Protein AF-A0A2G9NVS3-F1 (afdb_monomer)

Secondary structure (DSSP, 8-state):
--HHHHHHHHHHHHHHHHHHHHHHHHHHHHHH--TTHHHHHHHHHS-SEEE-TTT--EEES--HHHHTT--S--HHHHHHHHHHHHHHHHHHHHHHH-

Mean predicted aligned error: 12.26 Å

Solvent-accessible surface area (backbone atoms only — not comparable to full-atom values): 5415 Å² total; per-residue (Å²): 130,59,50,46,59,55,11,51,50,30,32,54,54,11,49,50,44,41,49,50,51,52,61,57,46,53,58,52,33,66,75,64,73,32,100,56,53,64,58,55,48,56,62,53,37,72,28,52,65,44,66,40,90,88,75,71,44,78,40,86,44,66,36,62,70,38,65,77,75,53,91,70,76,57,68,66,61,49,44,50,51,14,50,50,30,30,51,51,9,52,53,35,33,51,67,60,77,104

Sequence (98 aa):
MNLAILGLFFDIFGVLILTLVAIIDYPHQRIYNEKEWWKRYWWQGWRPFYKNTKTLKWHMKLNSMVVRYGFIPPKHQWNILGFILVLIGFILQIKFYL

Structure (mmCIF, N/CA/C/O backbone):
data_AF-A0A2G9NVS3-F1
#
_entry.id   AF-A0A2G9NVS3-F1
#
loop_
_atom_site.group_PDB
_atom_site.id
_atom_site.type_symbol
_atom_site.label_atom_id
_atom_site.label_alt_id
_atom_site.label_comp_id
_atom_site.label_asym_id
_atom_site.label_entity_id
_atom_site.label_seq_id
_atom_site.pdbx_PDB_ins_code
_atom_site.Cartn_x
_atom_site.Cartn_y
_atom_site.Cartn_z
_atom_site.occupancy
_atom_site.B_iso_or_equiv
_atom_site.auth_seq_id
_atom_site.auth_comp_id
_atom_site.auth_asym_id
_atom_site.auth_atom_id
_atom_site.pdbx_PDB_model_num
ATOM 1 N N . MET A 1 1 ? -21.023 10.733 17.066 1.00 59.00 1 MET A N 1
ATOM 2 C CA . MET A 1 1 ? -20.939 9.559 16.168 1.00 59.00 1 MET A CA 1
ATOM 3 C C . MET A 1 1 ? -20.442 8.389 17.003 1.00 59.00 1 MET A C 1
ATOM 5 O O . MET A 1 1 ? -19.505 8.600 17.760 1.00 59.00 1 MET A O 1
ATOM 9 N N . ASN A 1 2 ? -21.099 7.225 16.964 1.00 82.62 2 ASN A N 1
ATOM 10 C CA . ASN A 1 2 ? -20.709 6.084 17.801 1.00 82.62 2 ASN A CA 1
ATOM 11 C C . ASN A 1 2 ? -19.260 5.662 17.472 1.00 82.62 2 ASN A C 1
ATOM 13 O O . ASN A 1 2 ? -18.924 5.569 16.291 1.00 82.62 2 ASN A O 1
ATOM 17 N N . LEU A 1 3 ? -18.409 5.435 18.479 1.00 78.12 3 LEU A N 1
ATOM 18 C CA . LEU A 1 3 ? -16.994 5.060 18.293 1.00 78.12 3 LEU A CA 1
ATOM 19 C C . LEU A 1 3 ? -16.856 3.807 17.416 1.00 78.12 3 LEU A C 1
ATOM 21 O O . LEU A 1 3 ? -15.988 3.760 16.549 1.00 78.12 3 LEU A O 1
ATOM 25 N N . ALA A 1 4 ? -17.790 2.861 17.553 1.00 77.25 4 ALA A N 1
ATOM 26 C CA . ALA A 1 4 ? -17.887 1.686 16.690 1.00 77.25 4 ALA A CA 1
ATOM 27 C C . ALA A 1 4 ? -18.130 2.035 15.210 1.00 77.25 4 ALA A C 1
ATOM 29 O O . ALA A 1 4 ? -17.479 1.482 14.329 1.00 77.25 4 ALA A O 1
ATOM 30 N N . ILE A 1 5 ? -19.031 2.983 14.926 1.00 84.75 5 ILE A N 1
ATOM 31 C CA . ILE A 1 5 ? -19.328 3.427 13.553 1.00 84.75 5 ILE A CA 1
ATOM 32 C C . ILE A 1 5 ? -18.101 4.120 12.951 1.00 84.75 5 ILE A C 1
ATOM 34 O O . ILE A 1 5 ? -17.751 3.882 11.800 1.00 84.75 5 ILE A O 1
ATOM 38 N N . LEU A 1 6 ? -17.420 4.950 13.742 1.00 85.94 6 LEU A N 1
ATOM 39 C CA . LEU A 1 6 ? -16.209 5.652 13.323 1.00 85.94 6 LEU A CA 1
ATOM 40 C C . LEU A 1 6 ? -15.050 4.672 13.058 1.00 85.94 6 LEU A C 1
ATOM 42 O O . LEU A 1 6 ? -14.338 4.833 12.070 1.00 85.94 6 LEU A O 1
ATOM 46 N N . GLY A 1 7 ? -14.919 3.618 13.869 1.00 84.44 7 GLY A N 1
ATOM 47 C CA . GLY A 1 7 ? -13.969 2.532 13.629 1.00 84.44 7 GLY A CA 1
ATOM 48 C C . GLY A 1 7 ? -14.271 1.739 12.353 1.00 84.44 7 GLY A C 1
ATOM 49 O O . GLY A 1 7 ? -13.370 1.506 11.555 1.00 84.44 7 GLY A O 1
ATOM 50 N N . LEU A 1 8 ? -15.543 1.403 12.102 1.00 87.31 8 LEU A N 1
ATOM 51 C CA . LEU A 1 8 ? -15.968 0.741 10.859 1.00 87.31 8 LEU A CA 1
ATOM 52 C C . LEU A 1 8 ? -15.650 1.572 9.610 1.00 87.31 8 LEU A C 1
ATOM 54 O O . LEU A 1 8 ? -15.219 1.019 8.602 1.00 87.31 8 LEU A O 1
ATOM 58 N N . PHE A 1 9 ? -15.823 2.897 9.667 1.00 89.19 9 PHE A N 1
ATOM 59 C CA . PHE A 1 9 ? -15.418 3.767 8.561 1.00 89.19 9 PHE A CA 1
ATOM 60 C C . PHE A 1 9 ? -13.918 3.646 8.278 1.00 89.19 9 PHE A C 1
ATOM 62 O O . PHE A 1 9 ? -13.533 3.468 7.123 1.00 89.19 9 PHE A O 1
ATOM 69 N N . PHE A 1 10 ? -13.076 3.697 9.311 1.00 87.75 10 PHE A N 1
ATOM 70 C CA . PHE A 1 10 ? -11.629 3.552 9.153 1.00 87.75 10 PHE A CA 1
ATOM 71 C C . PHE A 1 10 ? -11.222 2.199 8.560 1.00 87.75 10 PHE A C 1
ATOM 73 O O . PHE A 1 10 ? -10.384 2.173 7.656 1.00 87.75 10 PHE A O 1
ATOM 80 N N . ASP A 1 11 ? -11.860 1.109 8.985 1.00 85.75 11 ASP A N 1
ATOM 81 C CA . ASP A 1 11 ? -11.608 -0.223 8.430 1.00 85.75 11 ASP A CA 1
ATOM 82 C C . ASP A 1 11 ? -11.998 -0.304 6.951 1.00 85.75 11 ASP A C 1
ATOM 84 O O . ASP A 1 11 ? -11.203 -0.754 6.125 1.00 85.75 11 ASP A O 1
ATOM 88 N N . ILE A 1 12 ? -13.187 0.189 6.587 1.00 90.69 12 ILE A N 1
ATOM 89 C CA . ILE A 1 12 ? -13.666 0.193 5.196 1.00 90.69 12 ILE A CA 1
ATOM 90 C C . ILE A 1 12 ? -12.718 1.000 4.305 1.00 90.69 12 ILE A C 1
ATOM 92 O O . ILE A 1 12 ? -12.321 0.524 3.240 1.00 90.69 12 ILE A O 1
ATOM 96 N N . PHE A 1 13 ? -12.321 2.201 4.736 1.00 88.31 13 PHE A N 1
ATOM 97 C CA . PHE A 1 13 ? -11.386 3.036 3.980 1.00 88.31 13 PHE A CA 1
ATOM 98 C C . PHE A 1 13 ? -9.996 2.400 3.876 1.00 88.31 13 PHE A C 1
ATOM 100 O O . PHE A 1 13 ? -9.400 2.409 2.797 1.00 88.31 13 PHE A O 1
ATOM 107 N N . GLY A 1 14 ? -9.489 1.813 4.960 1.00 85.50 14 GLY A N 1
ATOM 108 C CA . GLY A 1 14 ? -8.204 1.122 4.969 1.00 85.50 14 GLY A CA 1
ATOM 109 C C . GLY A 1 14 ? -8.182 -0.081 4.024 1.00 85.50 14 GLY A C 1
ATOM 110 O O . GLY A 1 14 ? -7.269 -0.204 3.205 1.00 85.50 14 GLY A O 1
ATOM 111 N N . VAL A 1 15 ? -9.226 -0.917 4.054 1.00 89.44 15 VAL A N 1
ATOM 112 C CA . VAL A 1 15 ? -9.387 -2.053 3.134 1.00 89.44 15 VAL A CA 1
ATOM 113 C C . VAL A 1 15 ? -9.512 -1.571 1.691 1.00 89.44 15 VAL A C 1
ATOM 115 O O . VAL A 1 15 ? -8.825 -2.105 0.822 1.00 89.44 15 VAL A O 1
ATOM 118 N N . LEU A 1 16 ? -10.305 -0.532 1.413 1.00 88.69 16 LEU A N 1
ATOM 119 C CA . LEU A 1 16 ? -10.422 0.052 0.071 1.00 88.69 16 LEU A CA 1
ATOM 120 C C . LEU A 1 16 ? -9.062 0.466 -0.495 1.00 88.69 16 LEU A C 1
ATOM 122 O O . LEU A 1 16 ? -8.744 0.132 -1.635 1.00 88.69 16 LEU A O 1
ATOM 126 N N . ILE A 1 17 ? -8.239 1.140 0.310 1.00 84.88 17 ILE A N 1
ATOM 127 C CA . ILE A 1 17 ? -6.897 1.574 -0.088 1.00 84.88 17 ILE A CA 1
ATOM 128 C C . ILE A 1 17 ? -5.999 0.371 -0.383 1.00 84.88 17 ILE A C 1
ATOM 130 O O . ILE A 1 17 ? -5.374 0.324 -1.441 1.00 84.88 17 ILE A O 1
ATOM 134 N N . LEU A 1 18 ? -5.972 -0.631 0.498 1.00 84.75 18 LEU A N 1
ATOM 135 C CA . LEU A 1 18 ? -5.180 -1.850 0.293 1.00 84.75 18 LEU A CA 1
ATOM 136 C C . LEU A 1 18 ? -5.602 -2.601 -0.977 1.00 84.75 18 LEU A C 1
ATOM 138 O O . LEU A 1 18 ? -4.758 -3.069 -1.745 1.00 84.75 18 LEU A O 1
ATOM 142 N N . THR A 1 19 ? -6.909 -2.670 -1.228 1.00 84.06 19 THR A N 1
ATOM 143 C CA . THR A 1 19 ? -7.475 -3.353 -2.396 1.00 84.06 19 THR A CA 1
ATOM 144 C C . THR A 1 19 ? -7.160 -2.594 -3.684 1.00 84.06 19 THR A C 1
ATOM 146 O O . THR A 1 19 ? -6.728 -3.200 -4.663 1.00 84.06 19 THR A O 1
ATOM 149 N N . LEU A 1 20 ? -7.293 -1.263 -3.684 1.00 83.06 20 LEU A N 1
ATOM 150 C CA . LEU A 1 20 ? -6.925 -0.412 -4.821 1.00 83.06 20 LEU A CA 1
ATOM 151 C C . LEU A 1 20 ? -5.444 -0.555 -5.173 1.00 83.06 20 LEU A C 1
ATOM 153 O O . LEU A 1 20 ? -5.101 -0.712 -6.343 1.00 83.06 20 LEU A O 1
ATOM 157 N N . VAL A 1 21 ? -4.566 -0.565 -4.170 1.00 77.88 21 VAL A N 1
ATOM 158 C CA . VAL A 1 21 ? -3.127 -0.765 -4.380 1.00 77.88 21 VAL A CA 1
ATOM 159 C C . VAL A 1 21 ? -2.853 -2.130 -5.002 1.00 77.88 21 VAL A C 1
ATOM 161 O O . VAL A 1 21 ? -2.071 -2.219 -5.947 1.00 77.88 21 VAL A O 1
ATOM 164 N N . ALA A 1 22 ? -3.510 -3.187 -4.521 1.00 75.81 22 ALA A N 1
ATOM 165 C CA . ALA A 1 22 ? -3.369 -4.526 -5.087 1.00 75.81 22 ALA A CA 1
ATOM 166 C C . ALA A 1 22 ? -3.847 -4.594 -6.550 1.00 75.81 22 ALA A C 1
ATOM 168 O O . ALA A 1 22 ? -3.162 -5.180 -7.391 1.00 75.81 22 ALA A O 1
ATOM 169 N N . ILE A 1 23 ? -4.975 -3.949 -6.870 1.00 78.44 23 ILE A N 1
ATOM 170 C CA . ILE A 1 23 ? -5.532 -3.888 -8.230 1.00 78.44 23 ILE A CA 1
ATOM 171 C C . ILE A 1 23 ? -4.630 -3.098 -9.175 1.00 78.44 23 ILE A C 1
ATOM 173 O O . ILE A 1 23 ? -4.510 -3.482 -10.329 1.00 78.44 23 ILE A O 1
ATOM 177 N N . ILE A 1 24 ? -4.004 -2.009 -8.727 1.00 71.25 24 ILE A N 1
ATOM 178 C CA . ILE A 1 24 ? -3.111 -1.195 -9.568 1.00 71.25 24 ILE A CA 1
ATOM 179 C C . ILE A 1 24 ? -1.781 -1.918 -9.809 1.00 71.25 24 ILE A C 1
ATOM 181 O O . ILE A 1 24 ? -1.237 -1.881 -10.916 1.00 71.25 24 ILE A O 1
ATOM 185 N N . ASP A 1 25 ? -1.267 -2.598 -8.786 1.00 66.44 25 ASP A N 1
ATOM 186 C CA . ASP A 1 25 ? 0.028 -3.270 -8.835 1.00 66.44 25 ASP A CA 1
ATOM 187 C C . ASP A 1 25 ? -0.003 -4.537 -9.709 1.00 66.44 25 ASP A C 1
ATOM 189 O O . ASP A 1 25 ? 0.959 -4.810 -10.421 1.00 66.44 25 ASP A O 1
ATOM 193 N N . TYR A 1 26 ? -1.122 -5.271 -9.747 1.00 63.59 26 TYR A N 1
ATOM 194 C CA . TYR A 1 26 ? -1.267 -6.486 -10.563 1.00 63.59 26 TYR A CA 1
ATOM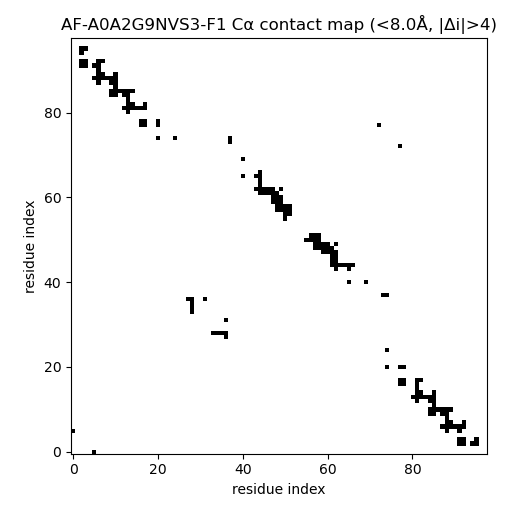 195 C C . TYR A 1 26 ? -1.048 -6.277 -12.084 1.00 63.59 26 TYR A C 1
ATOM 197 O O . TYR A 1 26 ? -0.197 -6.958 -12.665 1.00 63.59 26 TYR A O 1
ATOM 205 N N . PRO A 1 27 ? -1.733 -5.340 -12.772 1.00 61.09 27 PRO A N 1
ATOM 206 C CA . PRO A 1 27 ? -1.491 -5.050 -14.180 1.00 61.09 27 PRO A CA 1
ATOM 207 C C . PRO A 1 27 ? -0.116 -4.416 -14.406 1.00 61.09 27 PRO A C 1
ATOM 209 O O . PRO A 1 27 ? 0.508 -4.721 -15.417 1.00 61.09 27 PRO A O 1
ATOM 212 N N . HIS A 1 28 ? 0.406 -3.608 -13.474 1.00 59.94 28 HIS A N 1
ATOM 213 C CA . HIS A 1 28 ? 1.745 -3.020 -13.614 1.00 59.94 28 HIS A CA 1
ATOM 214 C C . HIS A 1 28 ? 2.844 -4.091 -13.559 1.00 59.94 28 HIS A C 1
ATOM 216 O O . HIS A 1 28 ? 3.718 -4.121 -14.424 1.00 59.94 28 HIS A O 1
ATOM 222 N N . GLN A 1 29 ? 2.769 -5.037 -12.619 1.00 59.44 29 GLN A N 1
ATOM 223 C CA . GLN A 1 29 ? 3.698 -6.169 -12.564 1.00 59.44 29 GLN A CA 1
ATOM 224 C C . GLN A 1 29 ? 3.572 -7.080 -13.790 1.00 59.44 29 GLN A C 1
ATOM 226 O O . GLN A 1 29 ? 4.586 -7.548 -14.305 1.00 59.44 29 GLN A O 1
ATOM 231 N N . ARG A 1 30 ? 2.349 -7.299 -14.294 1.00 56.41 30 ARG A N 1
ATOM 232 C CA . ARG A 1 30 ? 2.097 -8.134 -15.478 1.00 56.41 30 ARG A CA 1
ATOM 233 C C . ARG A 1 30 ? 2.621 -7.509 -16.775 1.00 56.41 30 ARG A C 1
ATOM 235 O O . ARG A 1 30 ? 3.165 -8.229 -17.603 1.00 56.41 30 ARG A O 1
ATOM 242 N N . ILE A 1 31 ? 2.453 -6.198 -16.960 1.00 59.41 31 ILE A N 1
ATOM 243 C CA . ILE A 1 31 ? 2.876 -5.481 -18.176 1.00 59.41 31 ILE A CA 1
ATOM 244 C C . ILE A 1 31 ? 4.398 -5.334 -18.225 1.00 59.41 31 ILE A C 1
ATOM 246 O O . ILE A 1 31 ? 4.996 -5.505 -19.285 1.00 59.41 31 ILE A O 1
ATOM 250 N N . TYR A 1 32 ? 5.029 -5.032 -17.089 1.00 56.16 32 TYR A N 1
ATOM 251 C CA . TYR A 1 32 ? 6.462 -4.741 -17.047 1.00 56.16 32 TYR A CA 1
ATOM 252 C C . TYR A 1 32 ? 7.328 -5.940 -16.635 1.00 56.16 32 TYR A C 1
ATOM 254 O O . TYR A 1 32 ? 8.547 -5.840 -16.702 1.00 56.16 32 TYR A O 1
ATOM 262 N N . ASN A 1 33 ? 6.725 -7.071 -16.238 1.00 58.25 33 ASN A N 1
ATOM 263 C CA . ASN A 1 33 ? 7.402 -8.283 -15.745 1.00 58.25 33 ASN A CA 1
ATOM 264 C C . ASN A 1 33 ? 8.468 -7.989 -14.667 1.00 58.25 33 ASN A C 1
ATOM 266 O O . ASN A 1 33 ? 9.495 -8.658 -14.555 1.00 58.25 33 ASN A O 1
ATOM 270 N N . GLU A 1 34 ? 8.232 -6.939 -13.881 1.00 58.72 34 GLU A N 1
ATOM 271 C CA . GLU A 1 34 ? 9.174 -6.395 -12.914 1.00 58.72 34 GLU A CA 1
ATOM 272 C C . GLU A 1 34 ? 8.524 -6.383 -11.530 1.00 58.72 34 GLU A C 1
ATOM 274 O O . GLU A 1 34 ? 7.627 -5.586 -11.249 1.00 58.72 34 GLU A O 1
ATOM 279 N N . LYS A 1 35 ? 9.034 -7.232 -10.626 1.00 59.78 35 LYS A N 1
ATOM 280 C CA . LYS A 1 35 ? 8.638 -7.258 -9.203 1.00 59.78 35 LYS A CA 1
ATOM 281 C C . LYS A 1 35 ? 8.848 -5.912 -8.491 1.00 59.78 35 LYS A C 1
ATOM 283 O O . LYS A 1 35 ? 8.261 -5.675 -7.440 1.00 59.78 35 LYS A O 1
ATOM 288 N N . GLU A 1 36 ? 9.684 -5.033 -9.045 1.00 63.28 36 GLU A N 1
ATOM 289 C CA . GLU A 1 36 ? 10.101 -3.767 -8.433 1.00 63.28 36 GLU A CA 1
ATOM 290 C C . GLU A 1 36 ? 10.028 -2.590 -9.411 1.00 63.28 36 GLU A C 1
ATOM 292 O O . GLU A 1 36 ? 10.882 -1.701 -9.379 1.00 63.28 36 GLU A O 1
ATOM 297 N N . TRP A 1 37 ? 9.009 -2.568 -10.278 1.00 60.22 37 TRP A N 1
ATOM 298 C CA . TRP A 1 37 ? 8.809 -1.498 -11.264 1.00 60.22 37 TRP A CA 1
ATOM 299 C C . TRP A 1 37 ? 8.982 -0.105 -10.626 1.00 60.22 37 TRP A C 1
ATOM 301 O O . TRP A 1 37 ? 9.776 0.715 -11.090 1.00 60.22 37 TRP A O 1
ATOM 311 N N . TRP A 1 38 ? 8.364 0.120 -9.463 1.00 59.47 38 TRP A N 1
ATOM 312 C CA . TRP A 1 38 ? 8.431 1.367 -8.694 1.00 59.47 38 TRP A CA 1
ATOM 313 C C . TRP A 1 38 ? 9.858 1.838 -8.352 1.00 59.47 38 TRP A C 1
ATOM 315 O O . TRP A 1 38 ? 10.095 3.047 -8.314 1.00 59.47 38 TRP A O 1
ATOM 325 N N . LYS A 1 39 ? 10.834 0.933 -8.154 1.00 59.56 39 LYS A N 1
ATOM 326 C CA . LYS A 1 39 ? 12.234 1.320 -7.892 1.00 59.56 39 LYS A CA 1
ATOM 327 C C . LYS A 1 39 ? 12.865 1.963 -9.115 1.00 59.56 39 LYS A C 1
ATOM 329 O O . LYS A 1 39 ? 13.554 2.969 -8.965 1.00 59.56 39 LYS A O 1
ATOM 334 N N . ARG A 1 40 ? 12.612 1.430 -10.317 1.00 57.94 40 ARG A N 1
ATOM 335 C CA . ARG A 1 40 ? 13.086 2.029 -11.576 1.00 57.94 40 ARG A CA 1
ATOM 336 C C . ARG A 1 40 ? 12.430 3.380 -11.824 1.00 57.94 40 ARG A C 1
ATOM 338 O O . ARG A 1 40 ? 13.141 4.314 -12.180 1.00 57.94 40 ARG A O 1
ATOM 345 N N . TYR A 1 41 ? 11.129 3.517 -11.569 1.00 58.06 41 TYR A N 1
ATOM 346 C CA . TYR A 1 41 ? 10.440 4.805 -11.704 1.00 58.06 41 TYR A CA 1
ATOM 347 C C . TYR A 1 41 ? 10.991 5.859 -10.739 1.00 58.06 41 TYR A C 1
ATOM 349 O O . TYR A 1 41 ? 11.321 6.961 -11.172 1.00 58.06 41 TYR A O 1
ATOM 357 N N . TRP A 1 42 ? 11.196 5.519 -9.463 1.00 53.84 42 TRP A N 1
ATOM 358 C CA . TRP A 1 42 ? 11.778 6.453 -8.495 1.00 53.84 42 TRP A CA 1
ATOM 359 C C . TRP A 1 42 ? 13.215 6.846 -8.869 1.00 53.84 42 TRP A C 1
ATOM 361 O O . TRP A 1 42 ? 13.551 8.029 -8.908 1.00 53.84 42 TRP A O 1
ATOM 371 N N . TRP A 1 43 ? 14.055 5.872 -9.241 1.00 51.19 43 TRP A N 1
ATOM 372 C CA . TRP A 1 43 ? 15.445 6.131 -9.637 1.00 51.19 43 TRP A CA 1
ATOM 373 C C . TRP A 1 43 ? 15.584 6.905 -10.951 1.00 51.19 43 TRP A C 1
ATOM 375 O O . TRP A 1 43 ? 16.544 7.656 -11.118 1.00 51.19 43 TRP A O 1
ATOM 385 N N . GLN A 1 44 ? 14.671 6.717 -11.906 1.00 52.62 44 GLN A N 1
ATOM 386 C CA . GLN A 1 44 ? 14.716 7.409 -13.196 1.00 52.62 44 GLN A CA 1
ATOM 387 C C . GLN A 1 44 ? 14.055 8.793 -13.154 1.00 52.62 44 GLN A C 1
ATOM 389 O O . GLN A 1 44 ? 14.365 9.619 -14.014 1.00 52.62 44 GLN A O 1
ATOM 394 N N . GLY A 1 45 ? 13.169 9.056 -12.183 1.00 53.34 45 GLY A N 1
ATOM 395 C CA . GLY A 1 45 ? 12.454 10.331 -12.042 1.00 53.34 45 GLY A CA 1
ATOM 396 C C . GLY A 1 45 ? 13.283 11.447 -11.433 1.00 53.34 45 GLY A C 1
ATOM 397 O O . GLY A 1 45 ? 13.140 12.599 -11.825 1.00 53.34 45 GLY A O 1
ATOM 398 N N . TRP A 1 46 ? 14.203 11.094 -10.538 1.00 55.44 46 TRP A N 1
ATOM 399 C CA . TRP A 1 46 ? 15.031 12.049 -9.801 1.0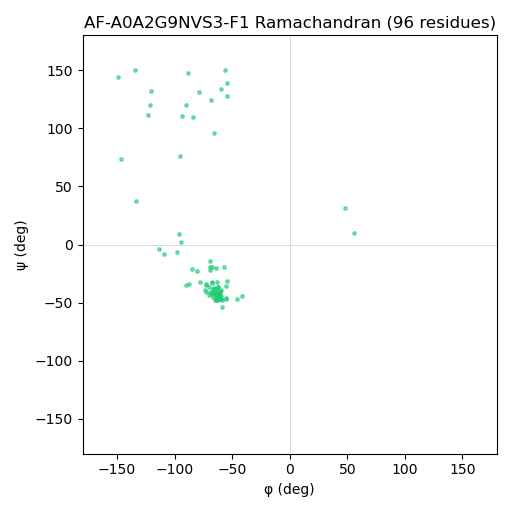0 55.44 46 TRP A CA 1
ATOM 400 C C . TRP A 1 46 ? 16.409 12.294 -10.420 1.00 55.44 46 TRP A C 1
ATOM 402 O O . TRP A 1 46 ? 17.246 12.943 -9.801 1.00 55.44 46 TRP A O 1
ATOM 412 N N . ARG A 1 47 ? 16.682 11.794 -11.633 1.00 59.12 47 ARG A N 1
ATOM 413 C CA . ARG A 1 47 ? 17.956 12.059 -12.314 1.00 59.12 47 ARG A CA 1
ATOM 414 C C . ARG A 1 47 ? 17.902 13.403 -13.054 1.00 59.12 47 ARG A C 1
ATOM 416 O O . ARG A 1 47 ? 17.239 13.478 -14.089 1.00 59.12 47 ARG A O 1
ATOM 423 N N . PRO A 1 48 ? 18.630 14.444 -12.597 1.00 60.25 48 PRO A N 1
ATOM 424 C CA . PRO A 1 48 ? 18.765 15.696 -13.347 1.00 60.25 48 PRO A CA 1
ATOM 425 C C . PRO A 1 48 ? 19.574 15.514 -14.641 1.00 60.25 48 PRO A C 1
ATOM 427 O O . PRO A 1 48 ? 19.445 16.319 -15.561 1.00 60.25 48 PRO A O 1
ATOM 430 N N . PHE A 1 49 ? 20.362 14.435 -14.729 1.00 69.50 49 PHE A N 1
ATOM 431 C CA . PHE A 1 49 ? 21.111 14.024 -15.913 1.00 69.50 49 PHE A CA 1
ATOM 432 C C . PHE A 1 49 ? 20.701 12.615 -16.336 1.00 69.50 49 PHE A C 1
ATOM 434 O O . PHE A 1 49 ? 20.883 11.651 -15.588 1.00 69.50 49 PHE A O 1
ATOM 441 N N . TYR A 1 50 ? 20.181 12.471 -17.553 1.00 69.06 50 TYR A N 1
ATOM 442 C CA . TYR A 1 50 ? 19.862 11.162 -18.119 1.00 69.06 50 TYR A CA 1
ATOM 443 C C . TYR A 1 50 ? 20.356 11.041 -19.561 1.00 69.06 50 TYR A C 1
ATOM 445 O O . TYR A 1 50 ? 20.448 12.025 -20.296 1.00 69.06 50 TYR A O 1
ATOM 453 N N . LYS A 1 51 ? 20.689 9.813 -19.969 1.00 68.62 51 LYS A N 1
ATOM 454 C CA . LYS A 1 51 ? 21.053 9.486 -21.349 1.00 68.62 51 LYS A CA 1
ATOM 455 C C . LYS A 1 51 ? 19.784 9.091 -22.098 1.00 68.62 5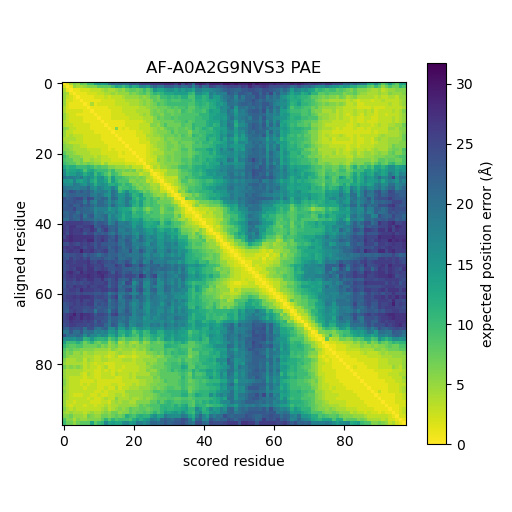1 LYS A C 1
ATOM 457 O O . LYS A 1 51 ? 19.098 8.153 -21.699 1.00 68.62 51 LYS A O 1
ATOM 462 N N . ASN A 1 52 ? 19.448 9.817 -23.158 1.00 69.38 52 ASN A N 1
ATOM 463 C CA . ASN A 1 52 ? 18.282 9.514 -23.980 1.00 69.38 52 ASN A CA 1
ATOM 464 C C . ASN A 1 52 ? 18.521 8.202 -24.740 1.00 69.38 52 ASN A C 1
ATOM 466 O O . ASN A 1 52 ? 19.509 8.067 -25.458 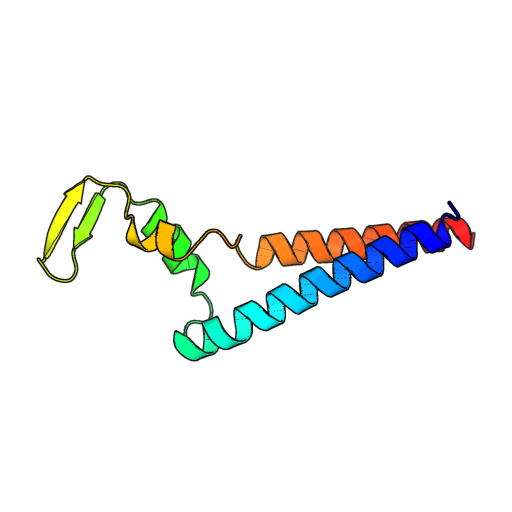1.00 69.38 52 ASN A O 1
ATOM 470 N N . THR A 1 53 ? 17.625 7.231 -24.584 1.00 66.88 53 THR A N 1
ATOM 471 C CA . THR A 1 53 ? 17.76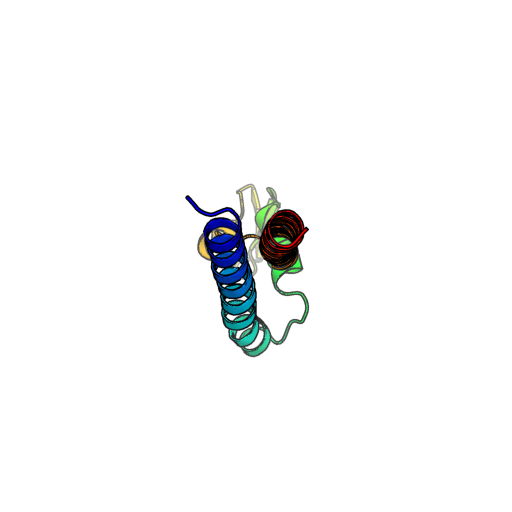6 5.890 -25.171 1.00 66.88 53 THR A CA 1
ATOM 472 C C . THR A 1 53 ? 17.638 5.876 -26.693 1.00 66.88 53 THR A C 1
ATOM 474 O O . THR A 1 53 ? 18.159 4.966 -27.326 1.00 66.88 53 THR A O 1
ATOM 477 N N . LYS A 1 54 ? 17.001 6.890 -27.294 1.00 70.44 54 LYS A N 1
ATOM 478 C CA . LYS A 1 54 ? 16.825 7.001 -28.751 1.00 70.44 54 LYS A CA 1
ATOM 479 C C . LYS A 1 54 ? 17.965 7.746 -29.440 1.00 70.44 54 LYS A C 1
ATOM 481 O O . LYS A 1 54 ? 18.306 7.426 -30.569 1.00 70.44 54 LYS A O 1
ATOM 486 N N . THR A 1 55 ? 18.536 8.753 -28.781 1.00 77.38 55 THR A N 1
ATOM 487 C CA . THR A 1 55 ? 19.578 9.615 -29.373 1.00 77.38 55 THR A CA 1
ATOM 488 C C . THR A 1 55 ? 20.966 9.382 -28.785 1.00 77.38 55 THR A C 1
ATOM 490 O O . THR A 1 55 ? 21.930 9.960 -29.274 1.00 77.38 55 THR A O 1
ATOM 493 N N . LEU A 1 56 ? 21.077 8.576 -27.722 1.00 74.81 56 LEU A N 1
ATOM 494 C CA . LEU A 1 56 ? 22.296 8.304 -26.947 1.00 74.81 56 LEU A CA 1
ATOM 495 C C . LEU A 1 56 ? 22.989 9.550 -26.367 1.00 74.81 56 LEU A C 1
ATOM 497 O O . LEU A 1 56 ? 24.087 9.439 -25.821 1.00 74.81 56 LEU A O 1
ATOM 501 N N . LYS A 1 57 ? 22.349 10.723 -26.420 1.00 80.69 57 LYS A N 1
ATOM 502 C CA . LYS A 1 57 ? 22.878 11.983 -25.885 1.00 80.69 57 LYS A CA 1
ATOM 503 C C . LYS A 1 57 ? 22.502 12.162 -24.417 1.00 80.69 57 LYS A C 1
ATOM 505 O O . LYS A 1 57 ? 21.434 11.733 -23.976 1.00 80.69 57 LYS A O 1
ATOM 510 N N . TRP A 1 58 ? 23.384 12.815 -23.670 1.00 76.38 58 TRP A N 1
ATOM 511 C CA . TRP A 1 58 ? 23.119 13.242 -22.300 1.00 76.38 58 TRP A CA 1
ATOM 512 C C . TRP A 1 58 ? 22.267 14.508 -22.304 1.00 76.38 58 TRP A C 1
ATOM 514 O O . TRP A 1 58 ? 22.573 15.464 -23.012 1.00 76.38 58 TRP A O 1
ATOM 524 N N . HIS A 1 59 ? 21.199 14.509 -21.513 1.00 75.56 59 HIS A N 1
ATOM 525 C CA . HIS A 1 59 ? 20.330 15.661 -21.327 1.00 75.56 59 HIS A CA 1
ATOM 526 C C . HIS A 1 59 ? 20.314 16.068 -19.857 1.00 75.56 59 HIS A C 1
ATOM 528 O O . HIS A 1 59 ? 20.124 15.229 -18.974 1.00 75.56 59 HIS A O 1
ATOM 534 N N . MET A 1 60 ? 20.485 17.369 -19.621 1.00 72.06 60 MET A N 1
ATOM 535 C CA . MET A 1 60 ? 20.347 17.997 -18.310 1.00 72.06 60 MET A CA 1
ATOM 536 C C . MET A 1 60 ? 18.935 18.568 -18.176 1.00 72.06 60 MET A C 1
ATOM 538 O O . MET A 1 60 ? 18.687 19.756 -18.371 1.00 72.06 60 MET A O 1
ATOM 542 N N . LYS A 1 61 ? 17.975 17.682 -17.942 1.00 67.69 61 LYS A N 1
ATOM 543 C CA . LYS A 1 61 ? 16.580 18.033 -17.683 1.00 67.69 61 LYS A CA 1
ATOM 544 C C . LYS A 1 61 ? 16.019 16.971 -16.753 1.00 67.69 61 LYS A C 1
ATOM 546 O O . LYS A 1 61 ? 16.354 15.799 -16.897 1.00 67.69 61 LYS A O 1
ATOM 551 N N . LEU A 1 62 ? 15.138 17.359 -15.837 1.00 60.09 62 LEU A N 1
ATOM 552 C CA . LEU A 1 62 ? 14.326 16.388 -15.109 1.00 60.09 62 LEU A CA 1
ATOM 553 C C . LEU A 1 62 ? 13.589 15.503 -16.120 1.00 60.09 62 LEU A C 1
ATOM 555 O O . LEU A 1 62 ? 12.971 16.005 -17.065 1.00 60.09 62 LEU A O 1
ATOM 559 N N . ASN A 1 63 ? 13.718 14.188 -15.965 1.00 63.88 63 ASN A N 1
ATOM 560 C CA . ASN A 1 63 ? 13.167 13.227 -16.908 1.00 63.88 63 ASN A CA 1
ATOM 561 C C . ASN A 1 63 ? 11.628 13.290 -16.903 1.00 63.88 63 ASN A C 1
ATOM 563 O O . ASN A 1 63 ? 10.959 12.665 -16.081 1.00 63.88 63 ASN A O 1
ATOM 567 N N . SER A 1 64 ? 11.053 14.047 -17.842 1.00 55.56 64 SER A N 1
ATOM 568 C CA . SER A 1 64 ? 9.609 14.295 -17.919 1.00 55.56 64 SER A CA 1
ATOM 569 C C . SER A 1 64 ? 8.796 13.062 -18.310 1.00 55.56 64 SER A C 1
ATOM 571 O O . SER A 1 64 ? 7.578 13.066 -18.140 1.00 55.56 64 SER A O 1
ATOM 573 N N . MET A 1 65 ? 9.436 11.996 -18.812 1.00 52.44 65 MET A N 1
ATOM 574 C CA . MET A 1 65 ? 8.746 10.720 -19.002 1.00 52.44 65 MET A CA 1
ATOM 575 C C . MET A 1 65 ? 8.264 10.162 -17.666 1.00 52.44 65 MET A C 1
ATOM 577 O O . MET A 1 65 ? 7.161 9.640 -17.612 1.00 52.44 65 MET A O 1
ATOM 581 N N . VAL A 1 66 ? 9.017 10.336 -16.579 1.00 47.19 66 VAL A N 1
ATOM 582 C CA . VAL A 1 66 ? 8.638 9.778 -15.274 1.00 47.19 66 VAL A CA 1
ATOM 583 C C . VAL A 1 66 ? 7.461 10.520 -14.646 1.00 47.19 66 VAL A C 1
ATOM 585 O O . VAL A 1 66 ? 6.581 9.885 -14.074 1.00 47.19 66 VAL A O 1
ATOM 588 N N . VAL A 1 67 ? 7.368 11.837 -14.855 1.00 45.94 67 VAL A N 1
ATOM 589 C CA . VAL A 1 67 ? 6.216 12.651 -14.420 1.00 45.94 67 VAL A CA 1
ATOM 590 C C . VAL A 1 67 ? 4.923 12.213 -15.120 1.00 45.94 67 VAL A C 1
ATOM 592 O O . VAL A 1 67 ? 3.857 12.234 -14.514 1.00 45.94 67 VAL A O 1
ATOM 595 N N . ARG A 1 68 ? 5.007 11.742 -16.374 1.00 43.94 68 ARG A N 1
ATOM 596 C CA . ARG A 1 68 ? 3.852 11.189 -17.106 1.00 43.94 68 ARG A CA 1
ATOM 597 C C . ARG A 1 68 ? 3.346 9.853 -16.551 1.00 43.94 68 ARG A C 1
ATOM 599 O O . ARG A 1 68 ? 2.209 9.502 -16.842 1.00 43.94 68 ARG A O 1
ATOM 606 N N . TYR A 1 69 ? 4.161 9.128 -15.781 1.00 42.34 69 TYR A N 1
ATOM 607 C CA . TYR A 1 69 ? 3.841 7.787 -15.278 1.00 42.34 69 TYR A CA 1
ATOM 608 C C . TYR A 1 69 ? 3.666 7.698 -13.751 1.00 42.34 69 TYR A C 1
ATOM 610 O O . TYR A 1 69 ? 3.326 6.627 -13.260 1.00 42.34 69 TYR A O 1
ATOM 618 N N . GLY A 1 70 ? 3.882 8.768 -12.976 1.00 45.78 70 GLY A N 1
ATOM 619 C CA . GLY A 1 70 ? 4.013 8.637 -11.520 1.00 45.78 70 GLY A CA 1
ATOM 620 C C . GLY A 1 70 ? 3.473 9.803 -10.701 1.00 45.78 70 GLY A C 1
ATOM 621 O O . GLY A 1 70 ? 4.253 10.533 -10.105 1.00 45.78 70 GLY A O 1
ATOM 622 N N . PHE A 1 71 ? 2.146 9.918 -10.602 1.00 50.50 71 PHE A N 1
ATOM 623 C CA . PHE A 1 71 ? 1.481 10.547 -9.446 1.00 50.50 71 PHE A CA 1
ATOM 624 C C . PHE A 1 71 ? 1.060 9.519 -8.387 1.00 50.50 71 PHE A C 1
ATOM 626 O O . PHE A 1 71 ? 0.433 9.886 -7.402 1.00 50.50 71 PHE A O 1
ATOM 633 N N . ILE A 1 72 ? 1.372 8.234 -8.594 1.00 53.88 72 ILE A N 1
ATOM 634 C CA . ILE A 1 72 ? 0.981 7.135 -7.710 1.00 53.88 72 ILE A CA 1
ATOM 635 C C . ILE A 1 72 ? 2.130 6.896 -6.716 1.00 53.88 72 ILE A C 1
ATOM 637 O O . ILE A 1 72 ? 3.200 6.450 -7.139 1.00 53.88 72 ILE A O 1
ATOM 641 N N . PRO A 1 73 ? 1.952 7.202 -5.415 1.00 56.81 73 PRO A N 1
ATOM 642 C CA . PRO A 1 73 ? 2.964 6.938 -4.399 1.00 56.81 73 PRO A CA 1
ATOM 643 C C . PRO A 1 73 ? 3.378 5.457 -4.366 1.00 56.81 73 PRO A C 1
ATOM 645 O O . PRO A 1 73 ? 2.565 4.585 -4.686 1.00 56.81 73 PRO A O 1
ATOM 648 N N . PRO A 1 74 ? 4.627 5.142 -3.978 1.00 62.72 74 PRO A N 1
ATOM 649 C CA . PRO A 1 74 ? 5.125 3.773 -3.933 1.00 62.72 74 PRO A CA 1
ATOM 650 C C . PRO A 1 74 ? 4.228 2.859 -3.090 1.00 62.72 74 PRO A C 1
ATOM 652 O O . PRO A 1 74 ? 3.7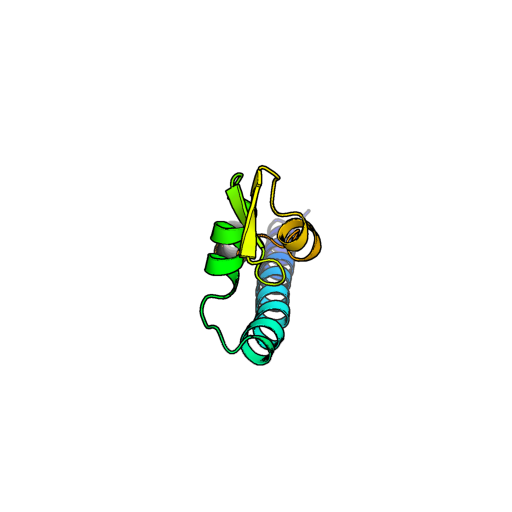83 3.232 -2.005 1.00 62.72 74 PRO A O 1
ATOM 655 N N . LYS A 1 75 ? 4.011 1.627 -3.575 1.00 67.06 75 LYS A N 1
ATOM 656 C CA . LYS A 1 75 ? 3.140 0.595 -2.978 1.00 67.06 75 LYS A CA 1
ATOM 657 C C . LY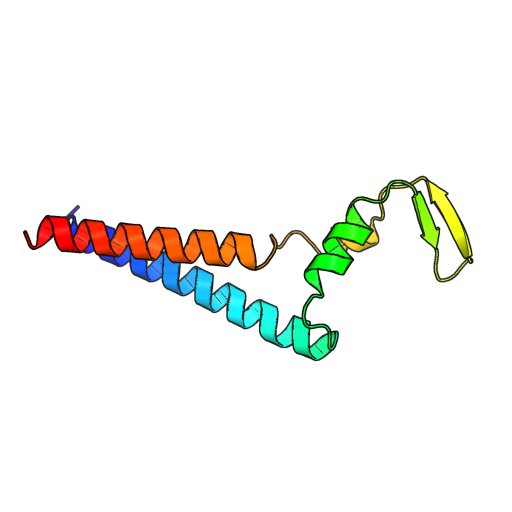S A 1 75 ? 3.253 0.494 -1.456 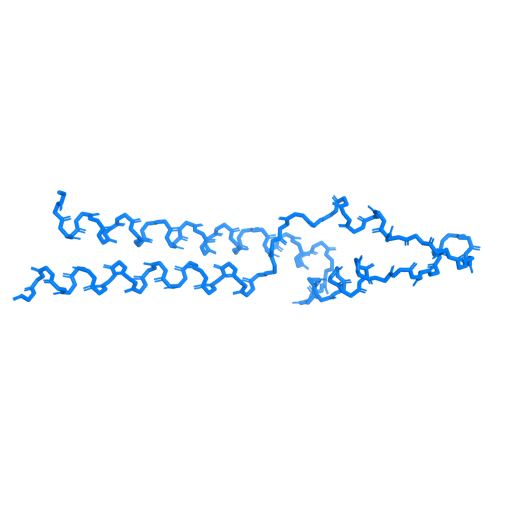1.00 67.06 75 LYS A C 1
ATOM 659 O O . LYS A 1 75 ? 2.245 0.399 -0.763 1.00 67.06 75 LYS A O 1
ATOM 664 N N . HIS A 1 76 ? 4.477 0.515 -0.927 1.00 65.81 76 HIS A N 1
ATOM 665 C CA . HIS A 1 76 ? 4.700 0.414 0.513 1.00 65.81 76 HIS A CA 1
ATOM 666 C C . HIS A 1 76 ? 4.080 1.566 1.304 1.00 65.81 76 HIS A C 1
ATOM 668 O O . HIS A 1 76 ? 3.541 1.310 2.372 1.00 65.81 76 HIS A O 1
ATOM 674 N N . GLN A 1 77 ? 4.079 2.795 0.787 1.00 71.50 77 GLN A N 1
ATOM 675 C CA . GLN A 1 77 ? 3.490 3.937 1.488 1.00 71.50 77 GLN A CA 1
ATOM 676 C C . GLN A 1 77 ? 1.968 3.810 1.598 1.00 71.50 77 GLN A C 1
ATOM 678 O O . GLN A 1 77 ? 1.419 4.019 2.676 1.00 71.50 77 GLN A O 1
ATOM 683 N 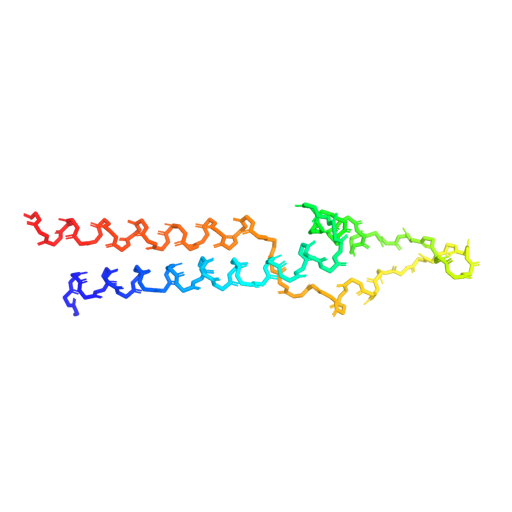N . TRP A 1 78 ? 1.289 3.390 0.527 1.00 77.12 78 TRP A N 1
ATOM 684 C CA . TRP A 1 78 ? -0.155 3.153 0.574 1.00 77.12 78 TRP A CA 1
ATOM 685 C C . TRP A 1 78 ? -0.537 1.930 1.398 1.00 77.12 78 TRP A C 1
ATOM 687 O O . TRP A 1 78 ? -1.543 1.968 2.097 1.00 77.12 78 TRP A O 1
ATOM 697 N N . ASN A 1 79 ? 0.267 0.864 1.353 1.00 78.06 79 ASN A N 1
ATOM 698 C CA . ASN A 1 79 ? 0.043 -0.304 2.200 1.00 78.06 79 ASN A CA 1
ATOM 699 C C . ASN A 1 79 ? 0.173 0.053 3.681 1.00 78.06 79 ASN A C 1
ATOM 701 O O . ASN A 1 79 ? -0.672 -0.346 4.473 1.00 78.06 79 ASN A O 1
ATOM 705 N N . ILE A 1 80 ? 1.197 0.829 4.046 1.00 79.62 80 ILE A N 1
ATOM 706 C CA . ILE A 1 80 ? 1.371 1.331 5.413 1.00 79.62 80 ILE A CA 1
ATOM 707 C C . ILE A 1 80 ? 0.171 2.196 5.807 1.00 79.62 80 ILE A C 1
ATOM 709 O O . ILE A 1 80 ? -0.399 1.990 6.872 1.00 79.62 80 ILE A O 1
ATOM 713 N N . LEU A 1 81 ? -0.257 3.116 4.939 1.00 84.12 81 LEU A N 1
ATOM 714 C CA . LEU A 1 81 ? -1.391 3.999 5.208 1.00 84.12 81 LEU A CA 1
ATOM 715 C C . LEU A 1 81 ? -2.704 3.221 5.383 1.00 84.12 81 LEU A C 1
ATOM 717 O O . LEU A 1 81 ? -3.406 3.427 6.368 1.00 84.12 81 LEU A O 1
ATOM 721 N N . GLY A 1 82 ? -3.008 2.291 4.476 1.00 84.38 82 GLY A N 1
ATOM 722 C CA . GLY A 1 82 ? -4.189 1.434 4.569 1.00 84.38 82 GLY A CA 1
ATOM 723 C C . GLY A 1 82 ? -4.174 0.565 5.827 1.00 84.38 82 GLY A C 1
ATOM 724 O O . GLY A 1 82 ? -5.179 0.482 6.525 1.00 84.38 82 GLY A O 1
ATOM 725 N N . PHE A 1 83 ? -3.021 -0.011 6.175 1.00 87.00 83 PHE A N 1
ATOM 726 C CA . PHE A 1 83 ? -2.873 -0.827 7.380 1.00 87.00 83 PHE A CA 1
ATOM 727 C C . PHE A 1 83 ? -3.032 -0.008 8.668 1.00 87.00 83 PHE A C 1
ATOM 729 O O . PHE A 1 83 ? -3.696 -0.456 9.598 1.00 87.00 83 PHE A O 1
ATOM 736 N N . ILE A 1 84 ? -2.471 1.206 8.721 1.00 90.50 84 ILE A N 1
ATOM 737 C CA . ILE A 1 84 ? -2.637 2.119 9.861 1.00 90.50 84 ILE A CA 1
ATOM 738 C C . ILE A 1 84 ? -4.112 2.481 10.052 1.00 90.50 84 ILE A C 1
ATOM 740 O O . ILE A 1 84 ? -4.584 2.491 11.185 1.00 90.50 84 ILE A O 1
ATOM 744 N N . LEU A 1 85 ? -4.851 2.743 8.969 1.00 88.75 85 LEU A N 1
ATOM 745 C CA . LEU A 1 85 ? -6.280 3.053 9.054 1.00 88.75 85 LEU A CA 1
ATOM 746 C C . LEU A 1 85 ? -7.079 1.880 9.635 1.00 88.75 85 LEU A C 1
ATOM 748 O O . LEU A 1 85 ? -7.845 2.098 10.569 1.00 88.75 85 LEU A O 1
ATOM 752 N N . VAL A 1 86 ? -6.839 0.649 9.168 1.00 90.00 86 VAL A N 1
ATOM 753 C CA . VAL A 1 86 ? -7.477 -0.557 9.737 1.00 90.00 86 VAL A CA 1
ATOM 754 C C . VAL A 1 86 ? -7.093 -0.749 11.208 1.00 90.00 86 VAL A C 1
ATOM 756 O O . VAL A 1 86 ? -7.933 -1.043 12.051 1.00 90.00 86 VAL A O 1
ATOM 759 N N . LEU A 1 87 ? -5.824 -0.540 11.566 1.00 91.94 87 LEU A N 1
ATOM 760 C CA . LEU A 1 87 ? -5.383 -0.682 12.954 1.00 91.94 87 LEU A CA 1
ATOM 761 C C . LEU A 1 87 ? -6.078 0.331 13.879 1.00 91.94 87 LEU A C 1
ATOM 763 O O . LEU A 1 87 ? -6.507 -0.020 14.977 1.00 91.94 87 LEU A O 1
ATOM 767 N N . ILE A 1 88 ? -6.210 1.583 13.435 1.00 90.62 88 ILE A N 1
ATOM 768 C CA . ILE A 1 88 ? -6.924 2.630 14.175 1.00 90.62 88 ILE A CA 1
ATOM 769 C C . ILE A 1 88 ? -8.409 2.275 14.305 1.00 90.62 88 ILE A C 1
ATOM 771 O O . ILE A 1 88 ? -8.966 2.414 15.396 1.00 90.62 88 ILE A O 1
ATOM 775 N N . GLY A 1 89 ? -9.038 1.795 13.227 1.00 89.00 89 GLY A N 1
ATOM 776 C CA . GLY A 1 89 ? -10.437 1.369 13.227 1.00 89.00 89 GLY A CA 1
ATOM 777 C C . GLY A 1 89 ? -10.704 0.249 14.231 1.00 89.00 89 GLY A C 1
ATOM 778 O O . GLY A 1 89 ? -11.579 0.380 15.092 1.00 89.00 89 GLY A O 1
ATOM 779 N N . PHE A 1 90 ? -9.856 -0.777 14.216 1.00 88.62 90 PHE A N 1
ATOM 780 C CA . PHE A 1 90 ? -9.891 -1.884 15.165 1.00 88.62 90 PHE A CA 1
ATOM 781 C C . PHE A 1 90 ? -9.697 -1.439 16.625 1.00 88.62 90 PHE A C 1
ATOM 783 O O . PHE A 1 90 ? -10.461 -1.840 17.504 1.00 88.62 90 PHE A O 1
ATOM 790 N N . ILE A 1 91 ? -8.726 -0.560 16.909 1.00 91.12 91 ILE A N 1
ATOM 791 C CA . ILE A 1 91 ? -8.498 -0.033 18.269 1.00 91.12 91 ILE A CA 1
ATOM 792 C C . ILE A 1 91 ? -9.716 0.756 18.767 1.00 91.12 91 ILE A C 1
ATOM 794 O O . ILE A 1 91 ? -10.086 0.648 19.938 1.00 91.12 91 ILE A O 1
ATOM 798 N N . LEU A 1 92 ? -10.346 1.550 17.899 1.00 87.69 92 LEU A N 1
ATOM 799 C CA . LEU A 1 92 ? -11.546 2.313 18.242 1.00 87.69 92 LEU A CA 1
ATOM 800 C C . LEU A 1 92 ? -12.744 1.407 18.537 1.00 87.69 92 LEU A C 1
ATOM 802 O O . LEU A 1 92 ? -13.507 1.704 19.454 1.00 87.69 92 LEU A O 1
ATOM 806 N N . GLN A 1 93 ? -12.887 0.300 17.804 1.00 85.69 93 GLN A N 1
ATOM 807 C CA . GLN A 1 93 ? -13.900 -0.713 18.093 1.00 85.69 93 GLN A CA 1
ATOM 808 C C . GLN A 1 93 ? -13.628 -1.391 19.440 1.00 85.69 93 GLN A C 1
ATOM 810 O O . GLN A 1 93 ? -14.531 -1.444 20.270 1.00 85.69 93 GLN A O 1
ATOM 815 N N . ILE A 1 94 ? -12.390 -1.824 19.714 1.00 87.00 94 ILE A N 1
ATOM 816 C CA . ILE A 1 94 ? -12.014 -2.410 21.015 1.00 87.00 94 ILE A CA 1
ATOM 817 C C . ILE A 1 94 ? -12.344 -1.457 22.166 1.00 87.00 94 ILE A C 1
ATOM 819 O O . ILE A 1 94 ? -12.952 -1.874 23.145 1.00 87.00 94 ILE A O 1
ATOM 823 N N . LYS A 1 95 ? -11.984 -0.174 22.041 1.00 86.38 95 LYS A N 1
ATOM 824 C CA . LYS A 1 95 ? -12.272 0.847 23.062 1.00 86.38 95 LYS A CA 1
ATOM 825 C C . LYS A 1 95 ? -13.758 1.114 23.288 1.00 86.38 95 LYS A C 1
ATOM 827 O O . LYS A 1 95 ? -14.091 1.729 24.289 1.00 86.38 95 LYS A O 1
ATOM 832 N N . PHE A 1 96 ? -14.618 0.763 22.338 1.00 83.50 96 PHE A N 1
ATOM 833 C CA . PHE A 1 96 ? -16.063 0.887 22.495 1.00 83.50 96 PHE A CA 1
ATOM 834 C C . PHE A 1 96 ? -16.680 -0.352 23.156 1.00 83.50 96 PHE A C 1
ATOM 836 O O . PHE A 1 96 ? -17.675 -0.228 23.862 1.00 83.50 96 PHE A O 1
ATOM 843 N N . TYR A 1 97 ? -16.127 -1.538 22.883 1.00 77.12 97 TYR A N 1
ATOM 844 C CA . TYR A 1 97 ? -16.604 -2.800 23.454 1.00 77.12 97 TYR A CA 1
ATOM 845 C C . TYR A 1 97 ? -16.102 -3.058 24.886 1.00 77.12 97 TYR A C 1
ATOM 847 O O . TYR A 1 97 ? -16.736 -3.836 25.597 1.00 77.12 97 TYR A O 1
ATOM 855 N N . LEU A 1 98 ? -14.983 -2.441 25.286 1.00 70.19 98 LEU A N 1
ATOM 856 C CA . LEU A 1 98 ? -14.490 -2.364 26.671 1.00 70.19 98 LEU A CA 1
ATOM 857 C C . LEU A 1 98 ? -15.168 -1.226 27.438 1.00 70.19 98 LEU A C 1
ATOM 859 O O . LEU A 1 98 ? -15.497 -1.456 28.622 1.00 70.19 98 LEU A O 1
#

pLDDT: mean 71.44, std 13.83, range [42.34, 91.94]

Radius of gyration: 19.52 Å; Cα contacts (8 Å, |Δi|>4): 99; chains: 1; bounding box: 44×26×56 Å

Foldseek 3Di:
DQLLVVLVVLLVVLVVLLVVLVVVVVVVCVVVVDPCVVVCLVVLQPDLWDQDPVPRDIDRHRPVVSVVPDPDPDSVVSNVVSVVSNVSSVVSNVVNVD